Protein AF-A0A955ZD60-F1 (afdb_monomer)

Solvent-accessible surface area (backbone atoms only — not comparable to full-atom values): 6323 Å² total; per-residue (Å²): 75,23,51,43,55,51,33,22,53,56,25,55,65,45,42,76,77,28,67,90,38,68,54,49,32,53,22,30,54,44,45,36,42,42,50,63,24,55,79,67,73,36,53,73,54,44,53,54,52,29,62,77,37,61,52,88,65,89,48,71,68,41,54,49,50,49,52,46,44,48,60,47,55,41,54,75,68,68,72,54,58,72,70,55,52,54,47,52,48,52,55,49,35,51,52,32,47,75,72,76,37,92,59,80,61,74,85,72,44,33,80,87,46,122

Sequence (114 aa):
MSISLAVHSLAQLLRERVASDPALLAYVNAIASMPEWVERRRLDLWESEVTAREAKGASALHALARGVFELGAFNMYAAIEEAETAKLFEELRAAFAAAGVDAPAADAFDFENW

Secondary structure (DSSP, 8-state):
--HHHHHHHHHHHHHTTSTT-HHHHHHHHHHTTHHHHHHTT-HHHHHHHHHHT-----SHHHHHHHHHHHHHHHHHTT-S-HHHHHHHHHHHHHHHHHTT--PPPGGG--SS--

Radius of gyration: 12.94 Å; Cα contacts (8 Å, |Δi|>4): 133; chains: 1; bounding box: 29×30×35 Å

Mean predicted aligned error: 5.11 Å

Structure (mmCIF, N/CA/C/O backbone):
data_AF-A0A955ZD60-F1
#
_entry.id   AF-A0A955ZD60-F1
#
loop_
_atom_site.group_PDB
_atom_site.id
_atom_site.type_symbol
_atom_site.label_atom_id
_atom_site.label_alt_id
_atom_site.label_comp_id
_atom_site.label_asym_id
_atom_site.label_entity_id
_atom_site.label_seq_id
_atom_site.pdbx_PDB_ins_code
_atom_site.Cartn_x
_atom_site.Cartn_y
_atom_site.Cartn_z
_atom_site.occupancy
_atom_site.B_iso_or_equiv
_atom_site.auth_seq_id
_atom_site.auth_comp_id
_atom_site.auth_asym_id
_atom_site.auth_atom_id
_atom_site.pdbx_PDB_model_num
ATOM 1 N N . MET A 1 1 ? 15.955 3.544 -6.264 1.00 58.72 1 MET A N 1
ATOM 2 C CA . MET A 1 1 ? 15.339 2.559 -5.339 1.00 58.72 1 MET A CA 1
ATOM 3 C C . MET A 1 1 ? 14.119 1.979 -6.022 1.00 58.72 1 MET A C 1
ATOM 5 O O . MET A 1 1 ? 13.309 2.777 -6.456 1.00 58.72 1 MET A O 1
ATOM 9 N N . SER A 1 2 ? 13.986 0.659 -6.130 1.00 78.19 2 SER A N 1
ATOM 10 C CA . SER A 1 2 ? 12.913 0.040 -6.915 1.00 78.19 2 SER A CA 1
ATOM 11 C C . SER A 1 2 ? 11.502 0.268 -6.367 1.00 78.19 2 SER A C 1
ATOM 13 O O . SER A 1 2 ? 11.323 0.658 -5.208 1.00 78.19 2 SER A O 1
ATOM 15 N N . ILE A 1 3 ? 10.480 -0.023 -7.181 1.00 81.94 3 ILE A N 1
ATOM 16 C CA . ILE A 1 3 ? 9.063 0.058 -6.781 1.00 81.94 3 ILE A CA 1
ATOM 17 C C . ILE A 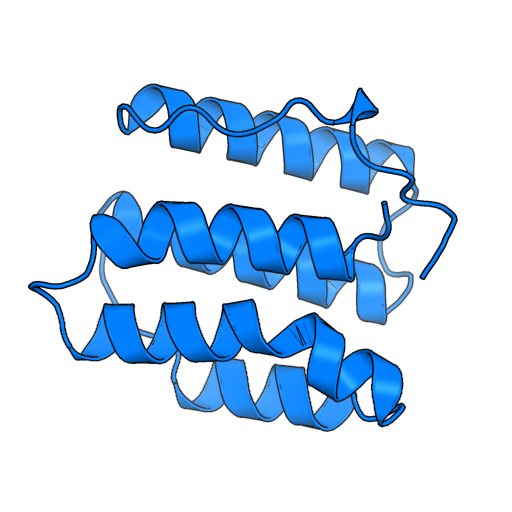1 3 ? 8.759 -0.771 -5.523 1.00 81.94 3 ILE A C 1
ATOM 19 O O . ILE A 1 3 ? 7.987 -0.344 -4.666 1.00 81.94 3 ILE A O 1
ATOM 23 N N . SER A 1 4 ? 9.416 -1.921 -5.354 1.00 87.62 4 SER A N 1
ATOM 24 C CA . SER A 1 4 ? 9.237 -2.772 -4.175 1.00 87.62 4 SER A CA 1
ATOM 25 C C . SER A 1 4 ? 9.738 -2.100 -2.893 1.00 87.62 4 SER A C 1
ATOM 27 O O . SER A 1 4 ? 9.100 -2.213 -1.844 1.00 87.62 4 SER A O 1
ATOM 29 N N . LEU A 1 5 ? 10.821 -1.320 -2.979 1.00 87.19 5 LEU A N 1
ATOM 30 C CA . LEU A 1 5 ? 11.319 -0.494 -1.877 1.00 87.19 5 LEU A CA 1
ATOM 31 C C . LEU A 1 5 ? 10.422 0.720 -1.607 1.00 87.19 5 LEU A C 1
ATOM 33 O O . LEU A 1 5 ? 10.272 1.108 -0.446 1.00 87.19 5 LEU A O 1
ATOM 37 N N . ALA A 1 6 ? 9.803 1.299 -2.640 1.00 86.56 6 ALA A N 1
ATOM 38 C CA . ALA A 1 6 ? 8.815 2.367 -2.485 1.00 86.56 6 ALA A CA 1
ATOM 39 C C . ALA A 1 6 ? 7.581 1.871 -1.713 1.00 86.56 6 ALA A C 1
ATOM 41 O O . ALA A 1 6 ? 7.220 2.443 -0.682 1.00 86.56 6 ALA A O 1
ATOM 42 N N . VAL A 1 7 ? 7.000 0.748 -2.151 1.00 91.31 7 VAL A N 1
ATOM 43 C CA . VAL A 1 7 ? 5.873 0.070 -1.490 1.00 91.31 7 VAL A CA 1
ATOM 44 C C . VAL A 1 7 ? 6.225 -0.288 -0.046 1.00 91.31 7 VAL A C 1
ATOM 46 O O . VAL A 1 7 ? 5.472 0.037 0.873 1.00 91.31 7 VAL A O 1
ATOM 49 N N . HIS A 1 8 ? 7.398 -0.888 0.177 1.00 92.44 8 HIS A N 1
ATOM 50 C CA . HIS A 1 8 ? 7.877 -1.216 1.518 1.00 92.44 8 HIS A CA 1
ATOM 51 C C . HIS A 1 8 ? 7.975 0.019 2.421 1.00 92.44 8 HIS A C 1
ATOM 53 O O . HIS A 1 8 ? 7.450 0.009 3.534 1.00 92.44 8 HIS A O 1
ATOM 59 N N . SER A 1 9 ? 8.618 1.089 1.948 1.00 90.44 9 SER A N 1
ATOM 60 C CA . SER A 1 9 ? 8.839 2.306 2.737 1.00 90.44 9 SER A CA 1
ATOM 61 C C . SER A 1 9 ? 7.519 2.973 3.129 1.00 90.44 9 SER A C 1
ATOM 63 O O . SER A 1 9 ? 7.323 3.322 4.293 1.00 90.44 9 SER A O 1
ATOM 65 N N . LEU A 1 10 ? 6.580 3.089 2.187 1.00 91.62 10 LEU A N 1
ATOM 66 C CA . LEU A 1 10 ? 5.249 3.645 2.443 1.00 91.62 10 LEU A CA 1
ATOM 67 C C . LEU A 1 10 ? 4.452 2.787 3.437 1.00 91.62 10 LEU A C 1
ATOM 69 O O . LEU A 1 10 ? 3.802 3.316 4.340 1.00 91.62 10 LEU A O 1
ATOM 73 N N . ALA A 1 11 ? 4.537 1.461 3.323 1.00 94.12 11 ALA A N 1
ATOM 74 C CA . ALA A 1 11 ? 3.895 0.554 4.265 1.00 94.12 11 ALA A CA 1
ATOM 75 C C . ALA A 1 11 ? 4.494 0.662 5.681 1.00 94.12 11 ALA A C 1
ATOM 77 O O . ALA A 1 11 ? 3.744 0.685 6.658 1.00 94.12 11 ALA A O 1
ATOM 78 N N . GLN A 1 12 ? 5.819 0.806 5.826 1.00 93.19 12 GLN A N 1
ATOM 79 C CA . GLN A 1 12 ? 6.437 1.028 7.142 1.00 93.19 12 GLN A CA 1
ATOM 80 C C . GLN A 1 12 ? 5.959 2.333 7.791 1.00 93.19 12 GLN A C 1
ATOM 82 O O . GLN A 1 12 ? 5.641 2.332 8.979 1.00 93.19 12 GLN A O 1
ATOM 87 N N . LEU A 1 13 ? 5.821 3.414 7.018 1.00 91.69 13 LEU A N 1
ATOM 88 C CA . LEU A 1 13 ? 5.279 4.683 7.519 1.00 91.69 13 LEU A CA 1
ATOM 89 C C . LEU A 1 13 ? 3.841 4.535 8.048 1.00 91.69 13 LEU A C 1
ATOM 91 O O . LEU A 1 13 ? 3.482 5.128 9.066 1.00 91.69 13 LEU A O 1
ATOM 95 N N . LEU A 1 14 ? 3.011 3.717 7.390 1.00 91.62 14 LEU A N 1
ATOM 96 C CA . LEU A 1 14 ? 1.651 3.433 7.860 1.00 91.62 14 LEU A CA 1
ATOM 97 C C . LEU A 1 14 ? 1.627 2.563 9.114 1.00 91.62 14 LEU A C 1
ATOM 99 O O . LEU A 1 14 ? 0.756 2.754 9.963 1.00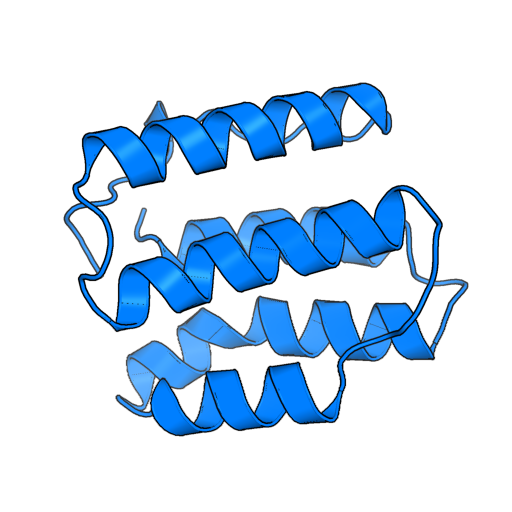 91.62 14 LEU A O 1
ATOM 103 N N . ARG A 1 15 ? 2.567 1.622 9.247 1.00 93.06 15 ARG A N 1
ATOM 104 C CA . ARG A 1 15 ? 2.597 0.626 10.326 1.00 93.06 15 ARG A CA 1
ATOM 105 C C . ARG A 1 15 ? 2.507 1.258 11.716 1.00 93.06 15 ARG A C 1
ATOM 107 O O . ARG A 1 15 ? 1.770 0.765 12.567 1.00 93.06 15 ARG A O 1
ATOM 114 N N . GLU A 1 16 ? 3.209 2.368 11.930 1.00 87.06 16 GLU A N 1
ATOM 115 C CA . GLU A 1 16 ? 3.205 3.101 13.203 1.00 87.06 16 GLU A CA 1
ATOM 116 C C . GLU A 1 16 ? 1.835 3.712 13.533 1.00 87.06 16 GLU A C 1
ATOM 118 O O . GLU A 1 16 ? 1.457 3.824 14.699 1.00 87.06 16 GLU A O 1
ATOM 123 N N . ARG A 1 17 ? 1.061 4.084 12.508 1.00 88.94 17 ARG A N 1
ATOM 124 C CA . ARG A 1 17 ? -0.243 4.749 12.649 1.00 88.94 17 ARG A CA 1
ATOM 125 C C . ARG A 1 17 ? -1.405 3.777 12.800 1.00 88.94 17 ARG A C 1
ATOM 127 O O . ARG A 1 17 ? -2.453 4.167 13.308 1.00 88.94 17 ARG A O 1
ATOM 134 N N . VAL A 1 18 ? -1.226 2.527 12.380 1.00 92.06 18 VAL A N 1
ATOM 135 C CA . VAL A 1 18 ? -2.277 1.497 12.389 1.00 92.06 18 VAL A CA 1
ATOM 136 C C . VAL A 1 18 ? -2.113 0.485 13.525 1.00 92.06 18 VAL A C 1
ATOM 138 O O . VAL A 1 18 ? -2.847 -0.492 13.581 1.00 92.06 18 VAL A O 1
ATOM 141 N N . ALA A 1 19 ? -1.179 0.708 14.456 1.00 89.69 19 ALA A N 1
ATOM 142 C CA . ALA A 1 19 ? -0.861 -0.240 15.528 1.00 89.69 19 ALA A CA 1
ATOM 143 C C . ALA A 1 19 ? -2.062 -0.620 16.420 1.00 89.69 19 ALA A C 1
ATOM 145 O O . ALA A 1 19 ? -2.084 -1.709 16.991 1.00 89.69 19 ALA A O 1
ATOM 146 N N . SER A 1 20 ? -3.056 0.264 16.543 1.00 91.19 20 SER A N 1
ATOM 147 C CA . SER A 1 20 ? -4.286 0.033 17.309 1.00 91.19 20 SER A CA 1
ATOM 148 C C . SER A 1 20 ? -5.367 -0.748 16.550 1.00 91.19 20 SER A C 1
ATOM 150 O O . SER A 1 20 ? -6.348 -1.154 17.171 1.00 91.19 20 SER A O 1
ATOM 152 N N . ASP A 1 21 ? -5.200 -0.975 15.244 1.00 93.44 21 ASP A N 1
ATOM 153 C CA . ASP A 1 21 ? -6.108 -1.746 14.393 1.00 93.44 21 ASP A CA 1
ATOM 154 C C . ASP A 1 21 ? -5.395 -3.028 13.922 1.00 93.44 21 ASP A C 1
ATOM 156 O O . ASP A 1 21 ? -4.628 -2.995 12.958 1.00 93.44 21 ASP A O 1
ATOM 160 N N . PRO A 1 22 ? -5.613 -4.180 14.587 1.00 94.25 22 PRO A N 1
ATOM 161 C CA . PRO A 1 22 ? -4.894 -5.413 14.273 1.00 94.25 22 PRO A CA 1
ATOM 162 C C . PRO A 1 22 ? -5.116 -5.922 12.845 1.00 94.25 22 PRO A C 1
ATOM 164 O O . PRO A 1 22 ? -4.212 -6.531 12.271 1.00 94.25 22 PRO A O 1
ATOM 167 N N . ALA A 1 23 ? -6.301 -5.690 12.270 1.00 94.94 23 ALA A N 1
ATOM 168 C CA . ALA A 1 23 ? -6.616 -6.132 10.916 1.00 94.94 23 ALA A CA 1
ATOM 169 C C . ALA A 1 23 ? -5.866 -5.275 9.892 1.00 94.94 23 ALA A C 1
ATOM 171 O O . ALA A 1 23 ? -5.184 -5.809 9.015 1.00 94.94 23 ALA A O 1
ATOM 172 N N . LEU A 1 24 ? -5.915 -3.951 10.054 1.00 95.38 24 LEU A N 1
ATOM 173 C CA . LEU A 1 24 ? -5.182 -3.029 9.194 1.00 95.38 24 LEU A CA 1
ATOM 174 C C . LEU A 1 24 ? -3.663 -3.169 9.360 1.00 95.38 24 LEU A C 1
ATOM 176 O O . LEU A 1 24 ? -2.929 -3.110 8.378 1.00 95.38 24 LEU A O 1
ATOM 180 N N . LEU A 1 25 ? -3.180 -3.433 10.576 1.00 96.19 25 LEU A N 1
ATOM 181 C CA . LEU A 1 25 ? -1.774 -3.733 10.833 1.00 96.19 25 LEU A CA 1
ATOM 182 C C . LEU A 1 25 ? -1.318 -5.001 10.099 1.00 96.19 25 LEU A C 1
ATOM 184 O O . LEU A 1 25 ? -0.245 -5.005 9.497 1.00 96.19 25 LEU A O 1
ATOM 188 N N . ALA A 1 26 ? -2.115 -6.074 10.124 1.00 96.44 26 ALA A N 1
ATOM 189 C CA . ALA A 1 26 ? -1.807 -7.299 9.388 1.00 96.44 26 ALA A CA 1
ATOM 190 C C . ALA A 1 26 ? -1.764 -7.058 7.870 1.00 96.44 26 ALA A C 1
ATOM 192 O O . ALA A 1 26 ? -0.863 -7.563 7.199 1.00 96.44 26 ALA A O 1
ATOM 193 N N . TYR A 1 27 ? -2.688 -6.246 7.353 1.00 97.31 27 TYR A N 1
ATOM 194 C CA . TYR A 1 27 ? -2.719 -5.845 5.949 1.00 97.31 27 TYR A CA 1
ATOM 195 C C . TYR A 1 27 ? -1.468 -5.050 5.549 1.00 97.31 27 TYR A C 1
ATOM 197 O O . TYR A 1 27 ? -0.764 -5.425 4.615 1.00 97.31 27 TYR A O 1
ATOM 205 N N . VAL A 1 28 ? -1.122 -4.010 6.312 1.00 96.81 28 VAL A N 1
ATOM 206 C CA . VAL A 1 28 ? 0.072 -3.181 6.074 1.00 96.81 28 VAL A CA 1
ATOM 207 C C . VAL A 1 28 ? 1.364 -4.000 6.158 1.00 96.81 28 VAL A C 1
ATOM 209 O O . VAL A 1 28 ? 2.261 -3.814 5.338 1.00 96.81 28 VAL A O 1
ATOM 212 N N . ASN A 1 29 ? 1.459 -4.952 7.091 1.00 96.81 29 ASN A N 1
ATOM 213 C CA . ASN A 1 29 ? 2.619 -5.844 7.177 1.00 96.81 29 ASN A CA 1
ATOM 214 C C . ASN A 1 29 ? 2.746 -6.760 5.949 1.00 96.81 29 ASN A C 1
ATOM 216 O O . ASN A 1 29 ? 3.864 -7.025 5.515 1.00 96.81 29 ASN A O 1
ATOM 220 N N . ALA A 1 30 ? 1.627 -7.226 5.383 1.00 97.00 30 ALA A N 1
ATOM 221 C CA . ALA A 1 30 ? 1.641 -8.007 4.148 1.00 97.00 30 ALA A CA 1
ATOM 222 C C . ALA A 1 30 ? 2.056 -7.151 2.940 1.00 97.00 30 ALA A C 1
ATOM 224 O O . ALA A 1 30 ? 2.830 -7.598 2.104 1.00 97.00 30 ALA A O 1
ATOM 225 N N . ILE A 1 31 ? 1.619 -5.892 2.864 1.00 96.75 31 ILE A N 1
ATOM 226 C CA . ILE A 1 31 ? 2.087 -4.965 1.819 1.00 96.75 31 ILE A CA 1
ATOM 227 C C . ILE A 1 31 ? 3.606 -4.766 1.931 1.00 96.75 31 ILE A C 1
ATOM 229 O O . ILE A 1 31 ? 4.328 -4.868 0.939 1.00 96.75 31 ILE A O 1
ATOM 233 N N . ALA A 1 32 ? 4.107 -4.554 3.151 1.00 96.31 32 ALA A N 1
ATOM 234 C CA . ALA A 1 32 ? 5.524 -4.321 3.412 1.00 96.31 32 ALA A CA 1
ATOM 235 C C . ALA A 1 32 ? 6.439 -5.511 3.060 1.00 96.31 32 ALA A C 1
ATOM 237 O O . ALA A 1 32 ? 7.655 -5.324 2.999 1.00 96.31 32 ALA A O 1
ATOM 238 N N . SER A 1 33 ? 5.905 -6.716 2.833 1.00 96.00 33 SER A N 1
ATOM 239 C CA . SER A 1 33 ? 6.708 -7.895 2.486 1.00 96.00 33 SER A CA 1
ATOM 240 C C . SER A 1 33 ? 7.095 -7.965 1.004 1.00 96.00 33 SER A C 1
ATOM 242 O O . SER A 1 33 ? 7.863 -8.849 0.633 1.00 96.00 33 SER A O 1
ATOM 244 N N . MET A 1 34 ? 6.630 -7.037 0.153 1.00 93.88 34 MET A N 1
ATOM 245 C CA . MET A 1 34 ? 6.868 -7.073 -1.300 1.00 93.88 34 MET A CA 1
ATOM 246 C C . MET A 1 34 ? 8.335 -7.352 -1.700 1.00 93.88 34 MET A C 1
ATOM 248 O O . MET A 1 34 ? 8.531 -8.215 -2.556 1.00 93.88 34 MET A O 1
ATOM 252 N N . PRO A 1 35 ? 9.374 -6.736 -1.088 1.00 92.44 35 PRO A N 1
ATOM 253 C CA . PRO A 1 35 ? 10.767 -7.035 -1.442 1.00 92.44 35 PRO A CA 1
ATOM 254 C C . PRO A 1 35 ? 11.160 -8.514 -1.278 1.00 92.44 35 PRO A C 1
ATOM 256 O O . PRO A 1 35 ? 11.823 -9.069 -2.150 1.00 92.44 35 PRO A O 1
ATOM 259 N N . GLU A 1 36 ? 10.690 -9.191 -0.223 1.00 93.62 36 GLU A N 1
ATOM 260 C CA . GLU A 1 36 ? 10.949 -10.627 0.003 1.00 93.62 36 GLU A CA 1
ATOM 261 C C . GLU A 1 36 ? 10.373 -11.478 -1.138 1.00 93.62 36 GLU A C 1
ATOM 263 O O . GLU A 1 36 ? 10.966 -12.467 -1.579 1.00 93.62 36 GLU A O 1
ATOM 268 N N . TRP A 1 37 ? 9.209 -11.085 -1.649 1.00 92.62 37 TRP A N 1
ATOM 269 C CA . TRP A 1 37 ? 8.549 -11.775 -2.750 1.00 92.62 37 TRP A CA 1
ATOM 270 C C . TRP A 1 37 ? 9.182 -11.473 -4.113 1.00 92.62 37 TRP A C 1
ATOM 272 O O . TRP A 1 37 ? 9.214 -12.369 -4.963 1.00 92.62 37 TRP A O 1
ATOM 282 N N . VAL A 1 38 ? 9.743 -10.271 -4.307 1.00 89.81 38 VAL A N 1
ATOM 283 C CA . VAL A 1 38 ? 10.591 -9.941 -5.469 1.00 89.81 38 VAL A CA 1
ATOM 284 C C . VAL A 1 38 ? 11.826 -10.836 -5.493 1.00 89.81 38 VAL A C 1
ATOM 286 O O . VAL A 1 38 ? 12.075 -11.496 -6.503 1.00 89.81 38 VAL A O 1
ATOM 289 N N . GLU A 1 39 ? 12.556 -10.937 -4.378 1.00 90.38 39 GLU A N 1
ATOM 290 C CA . GLU A 1 39 ? 13.752 -11.788 -4.268 1.00 90.38 39 GLU A CA 1
ATOM 291 C C . GLU A 1 39 ? 13.443 -13.254 -4.599 1.00 90.38 39 GLU A C 1
ATOM 293 O O . GLU A 1 39 ? 14.218 -13.943 -5.267 1.00 90.38 39 GLU A O 1
ATOM 298 N N . ARG A 1 40 ? 12.260 -13.726 -4.190 1.00 91.81 40 ARG A N 1
ATOM 299 C CA . ARG A 1 40 ? 11.766 -15.080 -4.479 1.00 91.81 40 ARG A CA 1
ATOM 300 C C . ARG A 1 40 ? 11.210 -15.256 -5.887 1.00 91.81 40 ARG A C 1
ATOM 302 O O . ARG A 1 40 ? 10.927 -16.391 -6.266 1.00 91.81 40 ARG A O 1
ATOM 309 N N . ARG A 1 41 ? 11.046 -14.175 -6.656 1.00 88.69 41 ARG A N 1
ATOM 310 C CA . ARG A 1 41 ? 10.366 -14.150 -7.964 1.00 88.69 41 ARG A CA 1
ATOM 311 C C . ARG A 1 41 ? 8.940 -14.706 -7.892 1.00 88.69 41 ARG A C 1
ATOM 313 O O . ARG A 1 41 ? 8.506 -15.426 -8.787 1.00 88.69 41 ARG A O 1
ATOM 320 N N . ARG A 1 42 ? 8.235 -14.412 -6.795 1.00 91.00 42 ARG A N 1
ATOM 321 C CA . ARG A 1 42 ? 6.888 -14.921 -6.487 1.00 91.00 42 ARG A CA 1
ATOM 322 C C . ARG A 1 42 ? 5.911 -13.798 -6.136 1.00 91.00 42 ARG A C 1
ATOM 324 O O . ARG A 1 42 ? 5.165 -13.891 -5.165 1.00 91.00 42 ARG A O 1
ATOM 331 N N . LEU A 1 43 ? 5.927 -12.724 -6.923 1.00 89.00 43 LEU A N 1
ATOM 332 C CA . LEU A 1 43 ? 4.999 -11.600 -6.757 1.00 89.00 43 LEU A CA 1
ATOM 333 C C . LEU A 1 43 ? 3.523 -12.022 -6.919 1.00 89.00 43 LEU A C 1
ATOM 335 O O . LEU A 1 43 ? 2.654 -11.444 -6.278 1.00 89.00 43 LEU A O 1
ATOM 339 N N . ASP A 1 44 ? 3.250 -13.095 -7.670 1.00 88.94 44 ASP A N 1
ATOM 340 C CA . ASP A 1 44 ? 1.932 -13.747 -7.756 1.00 88.94 44 ASP A CA 1
ATOM 341 C C . ASP A 1 44 ? 1.381 -14.160 -6.379 1.00 88.94 44 ASP A C 1
ATOM 343 O O . ASP A 1 44 ? 0.191 -14.015 -6.080 1.00 88.94 44 ASP A O 1
ATOM 347 N N . LEU A 1 45 ? 2.262 -14.671 -5.514 1.00 92.94 45 LEU A N 1
ATOM 348 C CA . LEU A 1 45 ? 1.895 -15.080 -4.163 1.00 92.94 45 LEU A CA 1
ATOM 349 C C . LEU A 1 45 ? 1.785 -13.901 -3.208 1.00 92.94 45 LEU A C 1
ATOM 351 O O . LEU A 1 45 ? 0.956 -13.960 -2.304 1.00 92.94 45 LEU A O 1
ATOM 355 N N . TRP A 1 46 ? 2.577 -12.850 -3.413 1.00 94.00 46 TRP A N 1
ATOM 356 C CA . TRP A 1 46 ? 2.451 -11.615 -2.644 1.00 94.00 46 TRP A CA 1
ATOM 357 C C . TRP A 1 46 ? 1.067 -10.998 -2.817 1.00 94.00 46 TRP A C 1
ATOM 359 O O . TRP A 1 46 ? 0.389 -10.751 -1.825 1.00 94.00 46 TRP A O 1
ATOM 369 N N . GLU A 1 47 ? 0.611 -10.820 -4.060 1.00 93.44 47 GLU A N 1
ATOM 370 C CA . GLU A 1 47 ? -0.717 -10.263 -4.330 1.00 93.44 47 GLU A CA 1
ATOM 371 C C . GLU A 1 47 ? -1.804 -11.106 -3.654 1.00 93.44 47 GLU A C 1
ATOM 373 O O . GLU A 1 47 ? -2.627 -10.584 -2.903 1.00 93.44 47 GLU A O 1
ATOM 378 N N . SER A 1 48 ? -1.734 -12.431 -3.819 1.00 94.19 48 SER A N 1
ATOM 379 C CA . SER A 1 48 ? -2.649 -13.366 -3.157 1.00 94.19 48 SER A CA 1
ATOM 380 C C . SER A 1 48 ? -2.614 -13.233 -1.625 1.00 94.19 48 SER A C 1
ATOM 382 O O . SER A 1 48 ? -3.658 -13.283 -0.970 1.00 94.19 48 SER A O 1
ATOM 384 N N . GLU A 1 49 ? -1.426 -13.061 -1.036 1.00 94.69 49 GLU A N 1
ATOM 385 C CA . GLU A 1 49 ? -1.237 -12.891 0.406 1.00 94.69 49 GLU A CA 1
ATOM 386 C C . GLU A 1 49 ? -1.883 -11.597 0.919 1.00 94.69 49 GLU A C 1
ATOM 388 O O . GLU A 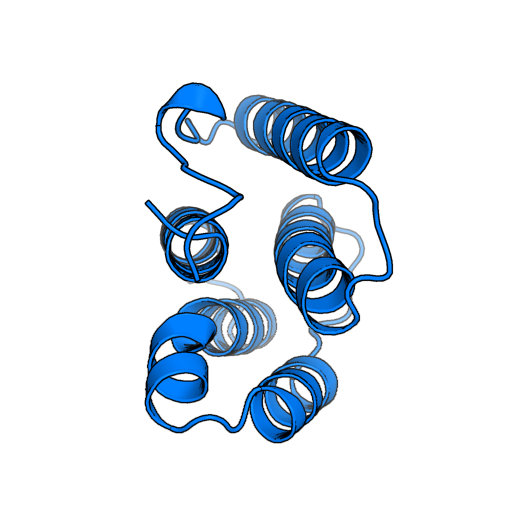1 49 ? -2.578 -11.620 1.946 1.00 94.69 49 GLU A O 1
ATOM 393 N N . VAL A 1 50 ? -1.651 -10.495 0.205 1.00 95.50 50 VAL A N 1
ATOM 394 C CA . VAL A 1 50 ? -2.136 -9.153 0.535 1.00 95.50 50 VAL A CA 1
ATOM 395 C C . VAL A 1 50 ? -3.651 -9.076 0.369 1.00 95.50 50 VAL A C 1
ATOM 397 O O . VAL A 1 50 ? -4.335 -8.653 1.300 1.00 95.50 50 VAL A O 1
ATOM 400 N N . THR A 1 51 ? -4.201 -9.577 -0.742 1.00 94.31 51 THR A N 1
ATOM 401 C CA . THR A 1 51 ? -5.654 -9.635 -0.976 1.00 94.31 51 THR A CA 1
ATOM 402 C C . THR A 1 51 ? -6.369 -10.487 0.073 1.00 94.31 51 THR A C 1
ATOM 404 O O . THR A 1 51 ? -7.421 -10.097 0.575 1.00 94.31 51 THR A O 1
ATOM 407 N N . ALA A 1 52 ? -5.793 -11.623 0.484 1.00 94.38 52 ALA A N 1
ATOM 408 C CA . ALA A 1 52 ? -6.380 -12.460 1.536 1.00 94.38 52 ALA A CA 1
ATOM 409 C C . ALA A 1 52 ? -6.440 -11.765 2.911 1.00 94.38 52 ALA A C 1
ATOM 411 O O . ALA A 1 52 ? -7.218 -12.174 3.775 1.00 94.38 52 ALA A O 1
ATOM 412 N N . ARG A 1 53 ? -5.617 -10.733 3.124 1.00 94.12 53 ARG A N 1
ATOM 413 C CA . ARG A 1 53 ? -5.530 -9.947 4.364 1.00 94.12 53 ARG A CA 1
ATOM 414 C C . ARG A 1 53 ? -6.137 -8.556 4.227 1.00 94.12 53 ARG A C 1
ATOM 416 O O . ARG A 1 53 ? -5.974 -7.761 5.147 1.00 94.12 53 ARG A O 1
ATOM 423 N N . GLU A 1 54 ? -6.807 -8.255 3.114 1.00 93.94 54 GLU A N 1
ATOM 424 C CA . GLU A 1 54 ? -7.361 -6.928 2.861 1.00 93.94 54 GLU A CA 1
ATOM 425 C C . GLU A 1 54 ? -8.275 -6.499 4.018 1.00 93.94 54 GLU A C 1
ATOM 427 O O . GLU A 1 54 ? -9.335 -7.082 4.274 1.00 93.94 54 GLU A O 1
ATOM 432 N N . ALA A 1 55 ? -7.847 -5.461 4.734 1.00 90.19 55 ALA A N 1
ATOM 433 C CA . ALA A 1 55 ? -8.643 -4.858 5.786 1.00 90.19 55 ALA A CA 1
ATOM 434 C C . ALA A 1 55 ? -9.726 -3.980 5.148 1.00 90.19 55 ALA A C 1
ATOM 436 O O . ALA A 1 55 ? -9.431 -3.078 4.363 1.00 90.19 55 ALA A O 1
ATOM 437 N N . LYS A 1 56 ? -10.996 -4.229 5.488 1.00 87.12 56 LYS A N 1
ATOM 438 C CA . LYS A 1 56 ? -12.130 -3.442 4.986 1.00 87.12 56 LYS A CA 1
ATOM 439 C C . LYS A 1 56 ? -12.480 -2.340 5.976 1.00 87.12 56 LYS A C 1
ATOM 441 O O . LYS A 1 56 ? -12.885 -2.619 7.100 1.00 87.12 56 LYS A O 1
ATOM 446 N N . GLY A 1 57 ? -12.409 -1.094 5.523 1.00 87.06 57 GLY A N 1
ATOM 447 C CA . GLY A 1 57 ? -12.767 0.068 6.326 1.00 87.06 57 GLY A CA 1
ATOM 448 C C . GLY A 1 57 ? -12.882 1.332 5.482 1.00 87.06 57 GLY A C 1
ATOM 449 O O . GLY A 1 57 ? -12.450 1.366 4.334 1.00 87.06 57 GLY A O 1
ATOM 450 N N . ALA A 1 58 ? -13.489 2.370 6.058 1.00 88.12 58 ALA A N 1
ATOM 451 C CA . ALA A 1 58 ? -13.711 3.661 5.397 1.00 88.12 58 ALA A CA 1
ATOM 452 C C . ALA A 1 58 ? -12.779 4.774 5.913 1.00 88.12 58 ALA A C 1
ATOM 454 O O . ALA A 1 58 ? -12.965 5.940 5.574 1.00 88.12 58 ALA A O 1
ATOM 455 N N . SER A 1 59 ? -11.807 4.448 6.775 1.00 90.06 59 SER A N 1
ATOM 456 C CA . SER A 1 59 ? -10.887 5.456 7.310 1.00 90.06 59 SER A CA 1
ATOM 457 C C . SER A 1 59 ? -9.824 5.845 6.280 1.00 90.06 59 SER A C 1
ATOM 459 O O . SER A 1 59 ? -9.479 5.060 5.397 1.00 90.06 59 SER A O 1
ATOM 461 N N . ALA A 1 60 ? -9.248 7.041 6.433 1.00 90.69 60 ALA A N 1
ATOM 462 C CA . ALA A 1 60 ? -8.150 7.500 5.581 1.00 90.69 60 ALA A CA 1
ATOM 463 C C . ALA A 1 60 ? -6.970 6.510 5.570 1.00 90.69 60 ALA A C 1
ATOM 465 O O . ALA A 1 60 ? -6.382 6.271 4.525 1.00 90.69 60 ALA A O 1
ATOM 466 N N . LEU A 1 61 ? -6.676 5.861 6.703 1.00 91.81 61 LEU A N 1
ATOM 467 C CA . LEU A 1 61 ? -5.603 4.864 6.799 1.00 91.81 61 LEU A CA 1
ATOM 468 C C . LEU A 1 61 ? -5.892 3.597 5.977 1.00 91.81 61 LEU A C 1
ATOM 470 O O . LEU A 1 61 ? -4.967 3.029 5.403 1.00 91.81 61 LEU A O 1
ATOM 474 N N . HIS A 1 62 ? -7.160 3.181 5.869 1.00 93.69 62 HIS A N 1
ATOM 475 C CA . HIS A 1 62 ? -7.550 2.077 4.984 1.00 93.69 62 HIS A CA 1
ATOM 476 C C . HIS A 1 62 ? -7.365 2.458 3.513 1.00 93.69 62 HIS A C 1
ATOM 478 O O . HIS A 1 62 ? -6.817 1.673 2.741 1.00 93.69 62 HIS A O 1
ATOM 484 N N . ALA A 1 63 ? -7.774 3.674 3.136 1.00 92.06 63 ALA A N 1
ATOM 485 C CA . ALA A 1 63 ? -7.586 4.182 1.779 1.00 92.06 63 ALA A CA 1
ATOM 486 C C . ALA A 1 63 ? -6.096 4.295 1.413 1.00 92.06 63 ALA A C 1
ATOM 488 O O . ALA A 1 63 ? -5.707 3.886 0.323 1.00 92.06 63 ALA A O 1
ATOM 489 N N . LEU A 1 64 ? -5.254 4.766 2.340 1.00 93.38 64 LEU A N 1
ATOM 490 C CA . LEU A 1 64 ? -3.803 4.819 2.150 1.00 93.38 64 LEU A CA 1
ATOM 491 C C . LEU A 1 64 ? -3.200 3.428 1.974 1.00 93.38 64 LEU A C 1
ATOM 493 O O . LEU A 1 64 ? -2.481 3.206 1.007 1.00 93.38 64 LEU A O 1
ATOM 497 N N . ALA A 1 65 ? -3.513 2.479 2.862 1.00 94.81 65 ALA A N 1
ATOM 498 C CA . ALA A 1 65 ? -3.000 1.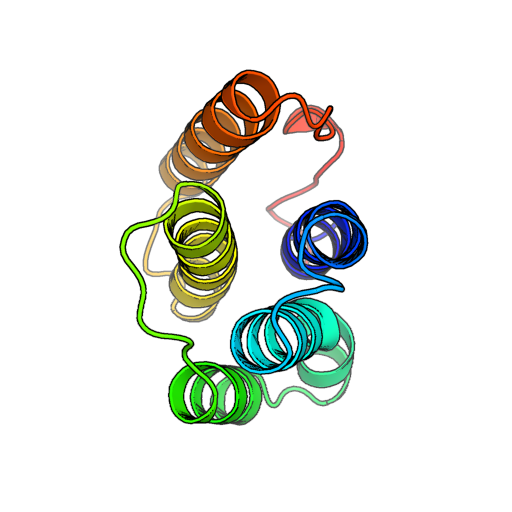115 2.748 1.00 94.81 65 ALA A CA 1
ATOM 499 C C . ALA A 1 65 ? -3.409 0.469 1.415 1.00 94.81 65 ALA A C 1
ATOM 501 O O . ALA A 1 65 ? -2.590 -0.157 0.749 1.00 94.81 65 ALA A O 1
ATOM 502 N N . ARG A 1 66 ? -4.657 0.679 0.981 1.00 94.38 66 ARG A N 1
ATOM 503 C CA . ARG A 1 66 ? -5.125 0.229 -0.330 1.00 94.38 66 ARG A CA 1
ATOM 504 C C . ARG A 1 66 ? -4.359 0.878 -1.483 1.00 94.38 66 ARG A C 1
ATOM 506 O O . ARG A 1 66 ? -3.929 0.157 -2.373 1.00 94.38 66 ARG A O 1
ATOM 513 N N . GLY A 1 67 ? -4.134 2.188 -1.445 1.00 92.62 67 GLY A N 1
ATOM 514 C CA . GLY A 1 67 ? -3.368 2.876 -2.484 1.00 92.62 67 GLY A CA 1
ATOM 515 C C . GLY A 1 67 ? -1.906 2.411 -2.569 1.00 92.62 67 GLY A C 1
ATOM 516 O O . GLY A 1 67 ? -1.377 2.269 -3.667 1.00 92.62 67 GLY A O 1
ATOM 517 N N . VAL A 1 68 ? -1.262 2.092 -1.435 1.00 94.00 68 VAL A N 1
ATOM 518 C CA . VAL A 1 68 ? 0.091 1.496 -1.434 1.00 94.00 68 VAL A CA 1
ATOM 519 C C . VAL A 1 68 ? 0.083 0.111 -2.093 1.00 94.00 68 VAL A C 1
ATOM 521 O O . VAL A 1 68 ? 0.986 -0.206 -2.866 1.00 94.00 68 VAL A O 1
ATOM 524 N N . PHE A 1 69 ? -0.926 -0.718 -1.806 1.00 93.69 69 PHE A N 1
ATOM 525 C CA . PHE A 1 69 ? -1.074 -2.020 -2.459 1.00 93.69 69 PHE A CA 1
A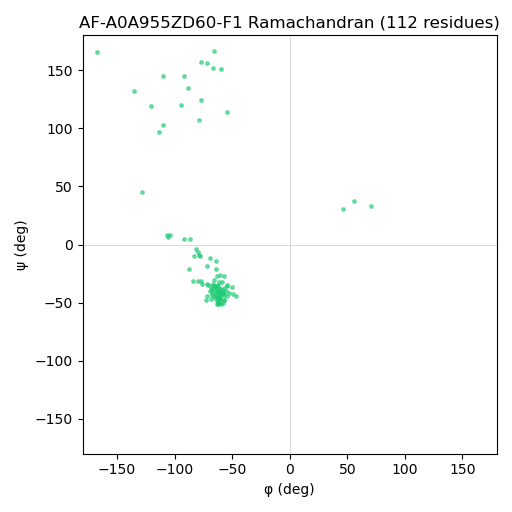TOM 526 C C . PHE A 1 69 ? -1.291 -1.876 -3.971 1.00 93.69 69 PHE A C 1
ATOM 528 O O . PHE A 1 69 ? -0.593 -2.529 -4.743 1.00 93.69 69 PHE A O 1
ATOM 535 N N . GLU A 1 70 ? -2.201 -0.994 -4.391 1.00 90.06 70 GLU A N 1
ATOM 536 C CA . GLU A 1 70 ? -2.496 -0.726 -5.804 1.00 90.06 70 GLU A CA 1
ATOM 537 C C . GLU A 1 70 ? -1.244 -0.257 -6.564 1.00 90.06 70 GLU A C 1
ATOM 539 O O . GLU A 1 70 ? -0.960 -0.777 -7.640 1.00 90.06 70 GLU A O 1
ATOM 544 N N . LEU A 1 71 ? -0.432 0.628 -5.972 1.00 88.56 71 LEU A N 1
ATOM 545 C CA . LEU A 1 71 ? 0.859 1.047 -6.530 1.00 88.56 71 LEU A CA 1
ATOM 546 C C . LEU A 1 71 ? 1.787 -0.149 -6.827 1.00 88.56 71 LEU A C 1
ATOM 548 O O . LEU A 1 71 ? 2.406 -0.203 -7.890 1.00 88.56 71 LEU A O 1
ATOM 552 N N . GLY A 1 72 ? 1.879 -1.116 -5.908 1.00 88.44 72 GLY A N 1
ATOM 553 C CA . GLY A 1 72 ? 2.688 -2.324 -6.105 1.00 88.44 72 GLY A CA 1
ATOM 554 C C . GLY A 1 72 ? 2.085 -3.297 -7.122 1.00 88.44 72 GLY A C 1
ATOM 555 O O . GLY A 1 72 ? 2.796 -3.802 -7.992 1.00 88.44 72 GLY A O 1
ATOM 556 N N . ALA A 1 73 ? 0.774 -3.534 -7.044 1.00 85.25 73 ALA A N 1
ATOM 557 C CA . ALA A 1 73 ? 0.057 -4.477 -7.899 1.00 85.25 73 ALA A CA 1
ATOM 558 C C . 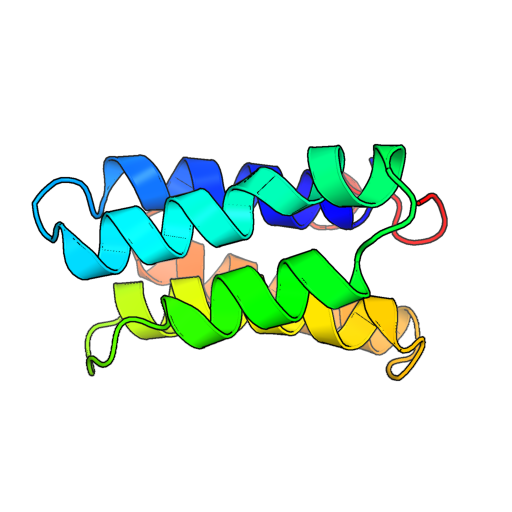ALA A 1 73 ? 0.013 -4.024 -9.365 1.00 85.25 73 ALA A C 1
ATOM 560 O O . ALA A 1 73 ? 0.237 -4.823 -10.270 1.00 85.25 73 ALA A O 1
ATOM 561 N N . PHE A 1 74 ? -0.220 -2.738 -9.627 1.00 77.75 74 PHE A N 1
ATOM 562 C CA . PHE A 1 74 ? -0.255 -2.228 -10.996 1.00 77.75 74 PHE A CA 1
ATOM 563 C C . PHE A 1 74 ? 1.088 -2.345 -11.714 1.00 77.75 74 PHE A C 1
ATOM 565 O O . PHE A 1 74 ? 1.131 -2.645 -12.911 1.00 77.75 74 PHE A O 1
ATOM 572 N N . ASN A 1 75 ? 2.183 -2.163 -10.978 1.00 69.88 75 ASN A N 1
ATOM 573 C CA . ASN A 1 75 ? 3.516 -2.292 -11.537 1.00 69.88 75 ASN A CA 1
ATOM 574 C C . ASN A 1 75 ? 3.831 -3.758 -11.898 1.00 69.88 75 ASN A C 1
ATOM 576 O O . ASN A 1 75 ? 4.328 -4.008 -12.993 1.00 69.88 75 ASN A O 1
ATOM 580 N N . MET A 1 76 ? 3.425 -4.739 -11.070 1.00 72.06 76 MET A N 1
ATOM 581 C CA . MET A 1 76 ? 3.627 -6.183 -11.328 1.00 72.06 76 MET A CA 1
ATOM 582 C C . MET A 1 76 ? 3.179 -6.648 -12.716 1.00 72.06 76 MET A C 1
ATOM 584 O O . MET A 1 76 ? 3.802 -7.530 -13.305 1.00 72.06 76 MET A O 1
ATOM 588 N N . TYR A 1 77 ? 2.085 -6.087 -13.220 1.00 65.94 77 TYR A N 1
ATOM 589 C CA . TYR A 1 77 ? 1.489 -6.506 -14.483 1.00 65.94 77 TYR A CA 1
ATOM 590 C C . TYR A 1 77 ? 2.005 -5.722 -15.692 1.00 65.94 77 TYR A C 1
ATOM 592 O O . TYR A 1 77 ? 1.479 -5.909 -16.789 1.00 65.94 77 TYR A O 1
ATOM 600 N N . ALA A 1 78 ? 2.994 -4.833 -15.501 1.00 61.62 78 ALA A N 1
ATOM 601 C CA . ALA A 1 78 ? 3.365 -3.799 -16.471 1.00 61.62 78 ALA A CA 1
ATOM 602 C C . ALA A 1 78 ? 2.120 -3.072 -17.022 1.00 61.62 78 ALA A C 1
ATOM 604 O O . ALA A 1 78 ? 2.077 -2.662 -18.179 1.00 61.62 78 ALA A O 1
ATOM 605 N N . ALA A 1 79 ? 1.070 -2.982 -16.196 1.00 56.84 79 ALA A N 1
ATOM 606 C CA . ALA A 1 79 ? -0.253 -2.545 -16.624 1.00 56.84 79 ALA A CA 1
ATOM 607 C C . ALA A 1 79 ? -0.332 -1.023 -16.784 1.00 56.84 79 ALA A C 1
ATOM 609 O O . ALA A 1 79 ? -1.332 -0.520 -17.289 1.00 56.84 79 ALA A O 1
ATOM 610 N N . ILE A 1 80 ? 0.701 -0.310 -16.331 1.00 59.28 80 ILE A N 1
ATOM 611 C CA . ILE A 1 80 ? 0.746 1.139 -16.205 1.00 59.28 80 ILE A CA 1
ATOM 612 C C . ILE A 1 80 ? 2.089 1.645 -16.746 1.00 59.28 80 ILE A C 1
ATOM 614 O O . ILE A 1 80 ? 3.146 1.115 -16.398 1.00 59.28 80 ILE A O 1
ATOM 618 N N . GLU A 1 81 ? 2.044 2.672 -17.598 1.00 66.44 81 GLU A N 1
ATOM 619 C CA . GLU A 1 81 ? 3.237 3.362 -18.106 1.00 66.44 81 GLU A CA 1
ATOM 620 C C . GLU A 1 81 ? 3.953 4.119 -16.965 1.00 66.44 81 GLU A C 1
ATOM 622 O O . GLU A 1 81 ? 3.333 4.556 -15.995 1.00 66.44 81 GLU A O 1
ATOM 627 N N . GLU A 1 82 ? 5.272 4.310 -17.057 1.00 68.12 82 GLU A N 1
ATOM 628 C CA . GLU A 1 82 ? 6.102 4.933 -16.005 1.00 68.12 82 GLU A CA 1
ATOM 629 C C . GLU A 1 82 ? 5.524 6.262 -15.473 1.00 68.12 82 GLU A C 1
ATOM 631 O O . GLU A 1 82 ? 5.451 6.488 -14.261 1.00 68.12 82 GLU A O 1
ATOM 636 N N . ALA A 1 83 ? 5.023 7.111 -16.375 1.00 70.81 83 ALA A N 1
ATOM 637 C CA . ALA A 1 83 ? 4.422 8.400 -16.040 1.00 70.81 83 ALA A CA 1
ATOM 638 C C . ALA A 1 83 ? 3.162 8.274 -15.164 1.00 70.81 83 ALA A C 1
ATOM 640 O O . ALA A 1 83 ? 2.914 9.111 -14.293 1.00 70.81 83 ALA A O 1
ATOM 641 N N . GLU A 1 84 ? 2.364 7.228 -15.369 1.00 73.81 84 GLU A N 1
ATOM 642 C CA . GLU A 1 84 ? 1.171 6.965 -14.567 1.00 73.81 84 GLU A CA 1
ATOM 643 C C . GLU A 1 84 ? 1.536 6.383 -13.192 1.00 73.81 84 GLU A C 1
ATOM 645 O O . GLU A 1 84 ? 0.910 6.748 -12.197 1.00 73.81 84 GLU A O 1
ATOM 650 N N . THR A 1 85 ? 2.601 5.578 -13.096 1.00 75.06 85 THR A N 1
ATOM 651 C CA . THR A 1 85 ? 3.136 5.104 -11.803 1.00 75.06 85 THR A CA 1
ATOM 652 C C . THR A 1 85 ? 3.646 6.274 -10.959 1.00 75.06 85 THR A C 1
ATOM 654 O O . THR A 1 85 ? 3.314 6.377 -9.777 1.00 75.06 85 THR A O 1
ATOM 657 N N . ALA A 1 86 ? 4.394 7.201 -11.566 1.00 76.62 86 ALA A N 1
ATOM 658 C CA . ALA A 1 86 ? 4.869 8.410 -10.893 1.00 76.62 86 ALA A CA 1
ATOM 659 C C . ALA A 1 86 ? 3.707 9.301 -10.421 1.00 76.62 86 ALA A C 1
ATOM 661 O O . ALA A 1 86 ? 3.732 9.830 -9.308 1.00 76.62 86 ALA A O 1
ATOM 662 N N . LYS A 1 87 ? 2.651 9.428 -11.235 1.00 81.94 87 LYS A N 1
ATOM 663 C CA . LYS A 1 87 ? 1.438 10.165 -10.863 1.00 81.94 87 LYS A CA 1
ATOM 664 C C . LYS A 1 87 ? 0.724 9.523 -9.671 1.00 81.94 87 LYS A C 1
ATOM 666 O O . LYS A 1 87 ? 0.411 10.231 -8.719 1.00 81.94 87 LYS A O 1
ATOM 671 N N . LEU A 1 88 ? 0.505 8.206 -9.699 1.00 81.81 88 LEU A N 1
ATOM 672 C CA . LEU A 1 88 ? -0.104 7.469 -8.585 1.00 81.81 88 LEU A CA 1
ATOM 673 C C . LEU A 1 88 ? 0.723 7.604 -7.306 1.00 81.81 88 LEU A C 1
ATOM 675 O O . LEU A 1 88 ? 0.166 7.810 -6.229 1.00 81.81 88 LEU A O 1
ATOM 679 N N . PHE A 1 89 ? 2.050 7.540 -7.419 1.00 84.94 89 PHE A N 1
ATOM 680 C CA . PHE A 1 89 ? 2.941 7.751 -6.286 1.00 84.94 89 PHE A CA 1
ATOM 681 C C . PHE A 1 89 ? 2.773 9.152 -5.681 1.00 84.94 89 PHE A C 1
ATOM 683 O O . PHE A 1 89 ? 2.635 9.281 -4.467 1.00 84.94 89 PHE A O 1
ATOM 690 N N . GLU A 1 90 ? 2.751 10.206 -6.500 1.00 85.19 90 GLU A N 1
ATOM 691 C CA . GLU A 1 90 ? 2.589 11.582 -6.010 1.00 85.19 90 GLU A CA 1
ATOM 692 C C . GLU A 1 90 ? 1.183 11.845 -5.439 1.00 85.19 90 GLU A C 1
ATOM 694 O O . GLU A 1 90 ? 1.051 12.525 -4.418 1.00 85.19 90 GLU A O 1
ATOM 699 N N . GLU A 1 91 ? 0.132 11.255 -6.016 1.00 87.75 91 GLU A N 1
ATOM 700 C CA . GLU A 1 91 ? -1.220 11.274 -5.437 1.00 87.75 91 GLU A CA 1
ATOM 701 C C . GLU A 1 91 ? -1.240 10.608 -4.056 1.00 87.75 91 GLU A C 1
ATOM 703 O O . GLU A 1 91 ? -1.799 11.148 -3.094 1.00 87.75 91 GLU A O 1
ATOM 708 N N . LEU A 1 92 ? -0.569 9.462 -3.929 1.00 88.88 92 LEU A N 1
ATOM 709 C CA . LEU A 1 92 ? -0.453 8.744 -2.671 1.00 88.88 92 LEU A CA 1
ATOM 710 C C . LEU A 1 92 ? 0.352 9.548 -1.647 1.00 88.88 92 LEU A C 1
ATOM 712 O O . LEU A 1 92 ? -0.080 9.704 -0.507 1.00 88.88 92 LEU A O 1
ATOM 716 N N . ARG A 1 93 ? 1.478 10.136 -2.051 1.00 86.94 93 ARG A N 1
ATOM 717 C CA . ARG A 1 93 ? 2.290 11.022 -1.211 1.00 86.94 93 ARG A CA 1
ATOM 718 C C . ARG A 1 93 ? 1.480 12.212 -0.694 1.00 86.94 93 ARG A C 1
ATOM 720 O O . ARG A 1 93 ? 1.565 12.533 0.491 1.00 86.94 93 ARG A O 1
ATOM 727 N N . ALA A 1 94 ? 0.665 12.841 -1.541 1.00 87.50 94 ALA A N 1
ATOM 728 C CA . ALA A 1 94 ? -0.229 13.917 -1.121 1.00 87.50 94 ALA A CA 1
ATOM 729 C C . ALA A 1 94 ? -1.261 13.432 -0.085 1.00 87.50 94 ALA A C 1
ATOM 731 O O . ALA A 1 94 ? -1.534 14.132 0.893 1.00 87.50 94 ALA A O 1
ATOM 732 N N . ALA A 1 95 ? -1.793 12.218 -0.249 1.00 87.62 95 ALA A N 1
ATOM 733 C CA . ALA A 1 95 ? -2.703 11.613 0.719 1.00 87.62 95 ALA A CA 1
ATOM 734 C C . ALA A 1 95 ? -2.009 11.289 2.060 1.00 87.62 95 ALA A C 1
ATOM 736 O O . ALA A 1 95 ? -2.596 11.504 3.123 1.00 87.62 95 ALA A O 1
ATOM 737 N N . PHE A 1 96 ? -0.752 10.832 2.034 1.00 88.88 96 PHE A N 1
ATOM 738 C CA . PHE A 1 96 ? 0.080 10.650 3.231 1.00 88.88 96 PHE A CA 1
ATOM 739 C C . PHE A 1 96 ? 0.288 11.979 3.969 1.00 88.88 96 PHE A C 1
ATOM 741 O O . PHE A 1 96 ? 0.035 12.060 5.174 1.00 88.88 96 PHE A O 1
ATOM 748 N N . ALA A 1 97 ? 0.640 13.043 3.241 1.00 87.25 97 ALA A N 1
ATOM 749 C CA . ALA A 1 97 ? 0.801 14.380 3.808 1.00 87.25 97 ALA A CA 1
ATOM 750 C C . ALA A 1 97 ? -0.505 14.894 4.443 1.00 87.25 97 ALA A C 1
ATOM 752 O O . ALA A 1 97 ? -0.492 15.415 5.558 1.00 87.25 97 ALA A O 1
ATOM 753 N N . ALA A 1 98 ? -1.654 14.673 3.792 1.00 85.69 98 ALA A N 1
ATOM 754 C CA . ALA A 1 98 ? -2.970 15.011 4.342 1.00 85.69 98 ALA A CA 1
ATOM 755 C C . ALA A 1 98 ? -3.316 14.220 5.621 1.00 85.69 98 ALA A C 1
ATOM 757 O O . ALA A 1 98 ? -4.061 14.711 6.469 1.00 85.69 98 ALA A O 1
ATOM 758 N N . ALA A 1 99 ? -2.750 13.022 5.792 1.00 82.44 99 ALA A 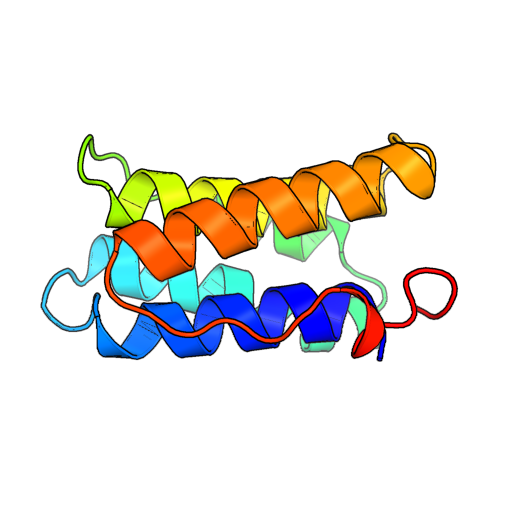N 1
ATOM 759 C CA . ALA A 1 99 ? -2.854 12.220 7.010 1.00 82.44 99 ALA A CA 1
ATOM 760 C C . ALA A 1 99 ? -1.785 12.563 8.073 1.00 82.44 99 ALA A C 1
ATOM 762 O O . ALA A 1 99 ? -1.717 11.908 9.118 1.00 82.44 99 ALA A O 1
ATOM 763 N N . GLY A 1 100 ? -0.956 13.587 7.836 1.00 83.19 100 GLY A N 1
ATOM 764 C CA . GLY A 1 100 ? 0.116 14.001 8.742 1.00 83.19 100 GLY A CA 1
ATOM 765 C C . GLY A 1 100 ? 1.273 13.001 8.801 1.00 83.19 100 GLY A C 1
ATOM 766 O O . GLY A 1 100 ? 1.851 12.792 9.875 1.00 83.19 100 GLY A O 1
ATOM 767 N N . VAL A 1 101 ? 1.557 12.333 7.681 1.00 81.31 101 VAL A N 1
ATOM 768 C CA . VAL A 1 101 ? 2.683 11.412 7.506 1.00 81.31 101 VAL A CA 1
ATOM 769 C C . VAL A 1 101 ? 3.555 11.931 6.365 1.00 81.31 101 VAL A C 1
ATOM 771 O O . VAL A 1 101 ? 3.098 12.032 5.230 1.00 81.31 101 VAL A O 1
ATOM 774 N N . ASP A 1 102 ? 4.815 12.246 6.656 1.00 79.44 102 ASP A N 1
ATOM 775 C CA . ASP A 1 102 ? 5.764 12.672 5.628 1.00 79.44 102 ASP A CA 1
ATOM 776 C C . ASP A 1 102 ? 6.280 11.450 4.862 1.00 79.44 102 ASP A C 1
ATOM 778 O O . ASP A 1 102 ? 7.056 10.648 5.383 1.00 79.44 102 ASP A O 1
ATOM 782 N N . ALA A 1 103 ? 5.824 11.302 3.619 1.00 79.38 103 ALA A N 1
ATOM 783 C CA . ALA A 1 103 ? 6.324 10.297 2.690 1.00 79.38 103 ALA A CA 1
ATOM 784 C C . ALA A 1 103 ? 7.471 10.864 1.826 1.00 79.38 103 ALA A C 1
ATOM 786 O O . ALA A 1 103 ? 7.437 12.045 1.458 1.00 79.38 103 ALA A O 1
ATOM 787 N N . PRO A 1 104 ? 8.481 10.043 1.480 1.00 75.25 104 PRO A N 1
ATOM 788 C CA . PRO A 1 104 ? 9.554 10.442 0.570 1.00 75.25 104 PRO A CA 1
ATOM 789 C C . PRO A 1 104 ? 9.010 10.833 -0.815 1.00 75.25 104 PRO A C 1
ATOM 791 O O . PRO A 1 104 ? 7.973 10.335 -1.249 1.00 75.25 104 PRO A O 1
ATOM 794 N N . ALA A 1 105 ? 9.711 11.740 -1.498 1.00 72.75 105 ALA A N 1
ATOM 795 C CA . ALA A 1 105 ? 9.363 12.195 -2.844 1.00 72.75 105 ALA A CA 1
ATOM 796 C C . ALA A 1 105 ? 9.643 11.122 -3.914 1.00 72.75 105 ALA A C 1
ATOM 798 O O . ALA A 1 105 ? 10.482 10.245 -3.699 1.00 72.75 105 ALA A O 1
ATOM 799 N N . ALA A 1 106 ? 8.945 11.188 -5.058 1.00 64.50 106 ALA A N 1
ATOM 800 C CA . ALA A 1 106 ? 9.075 10.201 -6.136 1.00 64.50 106 ALA A CA 1
ATOM 801 C C . ALA A 1 106 ? 10.504 10.076 -6.686 1.00 64.50 106 ALA A C 1
ATOM 803 O O . ALA A 1 106 ? 10.922 8.984 -7.049 1.00 64.50 106 ALA A O 1
ATOM 804 N N . ASP A 1 107 ? 11.269 11.169 -6.699 1.00 68.62 107 ASP A N 1
ATOM 805 C CA . ASP A 1 107 ? 12.655 11.231 -7.184 1.00 68.62 107 ASP A CA 1
ATOM 806 C C . ASP A 1 107 ? 13.667 10.488 -6.295 1.00 68.62 107 ASP A C 1
ATOM 808 O O . ASP A 1 107 ? 14.798 10.235 -6.711 1.00 68.62 107 ASP A O 1
ATOM 812 N N . ALA A 1 108 ? 13.265 10.081 -5.087 1.00 69.06 108 ALA A N 1
ATOM 813 C CA . ALA A 1 108 ? 14.036 9.145 -4.277 1.00 69.06 108 ALA A CA 1
ATOM 814 C C . ALA A 1 108 ? 13.990 7.714 -4.851 1.00 69.06 108 ALA A C 1
ATOM 816 O O . ALA A 1 108 ? 14.834 6.874 -4.516 1.00 69.06 108 ALA A O 1
ATOM 817 N N . PHE A 1 109 ? 13.019 7.418 -5.716 1.00 66.69 109 PHE A N 1
ATOM 818 C CA . PHE A 1 109 ? 12.778 6.097 -6.272 1.00 66.69 109 PHE A CA 1
ATOM 819 C C . PHE A 1 109 ? 13.137 6.051 -7.757 1.00 66.69 109 PHE A C 1
ATOM 821 O O . PHE A 1 109 ? 13.018 7.016 -8.498 1.00 66.69 109 PHE A O 1
ATOM 828 N N . ASP A 1 110 ? 13.652 4.898 -8.159 1.00 65.19 110 ASP A N 1
ATOM 829 C CA . ASP A 1 110 ? 13.963 4.556 -9.537 1.00 65.19 110 ASP A CA 1
ATOM 830 C C . ASP A 1 110 ? 12.941 3.491 -9.921 1.00 65.19 110 ASP A C 1
ATOM 832 O O . ASP A 1 110 ? 13.030 2.354 -9.455 1.00 65.19 110 ASP A O 1
ATOM 836 N N . PHE A 1 111 ? 11.930 3.897 -10.682 1.00 63.19 111 PHE A N 1
ATOM 837 C CA . PHE A 1 111 ? 10.836 3.022 -11.088 1.00 63.19 111 PHE A CA 1
ATOM 838 C C . PHE A 1 111 ? 11.208 2.115 -12.27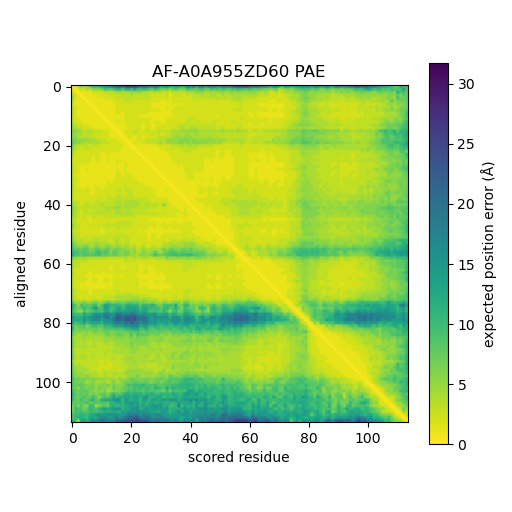4 1.00 63.19 111 PHE A C 1
ATOM 840 O O . PHE A 1 111 ? 10.424 1.227 -12.604 1.00 63.19 111 PHE A O 1
ATOM 847 N N . GLU A 1 112 ? 12.389 2.296 -12.886 1.00 55.38 112 GLU A N 1
ATOM 848 C CA . GLU A 1 112 ? 12.904 1.430 -13.956 1.00 55.38 112 GLU A CA 1
ATOM 849 C C . GLU A 1 112 ? 13.617 0.185 -13.399 1.00 55.38 112 GLU A C 1
ATOM 851 O O . GLU A 1 112 ? 13.589 -0.885 -14.014 1.00 55.38 112 GLU A O 1
ATOM 856 N N . ASN A 1 113 ? 14.243 0.296 -12.221 1.00 51.94 113 ASN A N 1
ATOM 857 C CA . ASN A 1 113 ? 14.890 -0.828 -11.540 1.00 51.94 113 ASN A CA 1
ATOM 858 C C . ASN A 1 113 ? 13.907 -1.579 -10.629 1.00 51.94 113 ASN A C 1
ATOM 860 O O . ASN A 1 113 ? 13.174 -0.963 -9.858 1.00 51.94 113 ASN A O 1
ATOM 864 N N . TRP A 1 114 ? 13.926 -2.915 -10.686 1.00 50.66 114 TRP A N 1
ATOM 865 C CA . TRP A 1 114 ? 13.084 -3.830 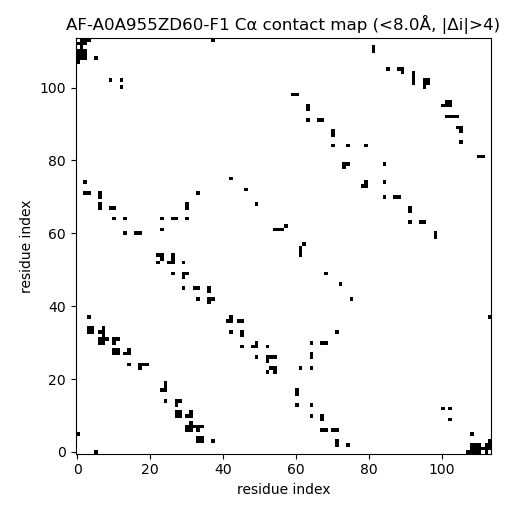-9.896 1.00 50.66 114 TRP A CA 1
ATOM 866 C C . TRP A 1 114 ? 13.821 -4.396 -8.680 1.00 50.66 114 TRP A C 1
ATOM 868 O O . TRP A 1 114 ? 14.971 -4.856 -8.860 1.00 50.66 114 TRP A O 1
#

Foldseek 3Di:
DELLVLLLQLLVLLLVVCVVPVLLNLLSVLSNCSVVCVVVVNVVVSLVSNVVSQDDDDDLSSVLSVLSSCLVVCVVVVVDDPVVSLVSSVVSQVSCVVVVGHRDHPVVYDHVPD

pLDDT: mean 85.21, std 11.34, range [50.66, 97.31]